Protein AF-A0A7M3XJP7-F1 (afdb_monomer_lite)

Radius of gyration: 15.93 Å; chains: 1; bounding box: 28×34×48 Å

Sequence (69 aa):
RYWKMVGQFSEHGFNIERYDKIKDFRQNVALVPMSAKAGEGLQDLLAVSVGLAERFLEDRLTDTIGPAM

Secondary structure (DSSP, 8-state):
-HHHHHHHHHTTT--EEEGGG-S-TTTSEEE---BTTTTBTHHHHHHHHHHHHHHHHHHHHS---S---

pLDDT: mean 89.04, std 12.06, range [46.38, 97.12]

Structure (mmCIF, N/CA/C/O backbone):
data_AF-A0A7M3XJP7-F1
#
_entry.id   AF-A0A7M3XJP7-F1
#
loop_
_atom_site.group_PDB
_atom_site.id
_atom_site.type_symbol
_atom_site.label_atom_id
_atom_site.label_alt_id
_atom_site.label_comp_id
_atom_site.label_asym_id
_atom_site.label_entity_id
_atom_site.label_seq_id
_atom_site.pdbx_PDB_ins_code
_atom_site.Cartn_x
_atom_site.Cartn_y
_atom_site.Cartn_z
_atom_site.occupancy
_atom_site.B_iso_or_equiv
_atom_site.auth_seq_id
_atom_site.auth_comp_id
_atom_site.auth_asym_id
_atom_site.auth_atom_id
_atom_site.pdbx_PDB_model_num
ATOM 1 N N . ARG A 1 1 ? -4.396 11.451 11.524 1.00 85.50 1 ARG A N 1
ATOM 2 C CA . ARG A 1 1 ? -4.667 11.438 10.060 1.00 85.50 1 ARG A CA 1
ATOM 3 C C . ARG A 1 1 ? -4.885 10.018 9.532 1.00 85.50 1 ARG A C 1
ATOM 5 O O . ARG A 1 1 ? -5.938 9.801 8.959 1.00 85.50 1 ARG A O 1
ATOM 12 N N . TYR A 1 2 ? -3.981 9.062 9.795 1.00 88.56 2 TYR A N 1
ATOM 13 C CA . TYR A 1 2 ? -4.161 7.639 9.443 1.00 88.56 2 TYR A CA 1
ATOM 14 C C . TYR A 1 2 ? -5.483 7.044 9.961 1.00 88.56 2 TYR A C 1
ATOM 16 O O . TYR A 1 2 ? -6.318 6.654 9.163 1.00 88.56 2 TYR A O 1
ATOM 24 N N . TRP A 1 3 ? -5.749 7.110 11.271 1.00 91.56 3 TRP A N 1
ATOM 25 C CA . TRP A 1 3 ? -6.988 6.570 11.860 1.00 91.56 3 TRP A CA 1
ATOM 26 C C . TRP A 1 3 ? -8.282 7.166 11.299 1.00 91.56 3 TRP A C 1
ATOM 28 O O . TRP A 1 3 ? -9.280 6.468 11.183 1.00 91.56 3 TRP A O 1
ATOM 38 N N . LYS A 1 4 ? -8.256 8.445 10.902 1.00 94.56 4 LYS A N 1
ATOM 39 C CA . LYS A 1 4 ? -9.399 9.083 10.239 1.00 94.56 4 LYS A CA 1
ATOM 40 C C . LYS A 1 4 ? -9.657 8.446 8.872 1.00 94.56 4 LYS A C 1
ATOM 42 O O . LYS A 1 4 ? -10.799 8.175 8.544 1.00 94.56 4 LYS A O 1
ATOM 47 N N . MET A 1 5 ? -8.597 8.192 8.107 1.00 92.94 5 MET A N 1
ATOM 48 C CA . MET A 1 5 ? -8.686 7.504 6.820 1.00 92.94 5 MET A CA 1
ATOM 49 C C . MET A 1 5 ? -9.186 6.068 7.007 1.00 92.94 5 MET A C 1
ATOM 51 O O . MET A 1 5 ? -10.131 5.680 6.338 1.00 92.94 5 MET A O 1
ATOM 55 N N . VAL A 1 6 ? -8.632 5.319 7.967 1.00 92.94 6 VAL A N 1
ATOM 56 C CA . VAL A 1 6 ? -9.103 3.960 8.296 1.00 92.94 6 VAL A CA 1
ATOM 57 C C . VAL A 1 6 ? -10.600 3.963 8.615 1.00 92.94 6 VAL A C 1
ATOM 59 O O . VAL A 1 6 ? -11.337 3.163 8.050 1.00 92.94 6 VAL A O 1
ATOM 62 N N . GLY A 1 7 ? -11.065 4.900 9.450 1.00 94.75 7 GLY A N 1
ATOM 63 C CA . GLY A 1 7 ? -12.490 5.059 9.754 1.00 94.75 7 GLY A CA 1
ATOM 64 C C . GLY A 1 7 ? -13.337 5.322 8.507 1.00 94.75 7 GLY A C 1
ATOM 65 O O . GLY A 1 7 ? -14.304 4.610 8.271 1.00 94.75 7 GLY A O 1
ATOM 66 N N . GLN A 1 8 ? -12.921 6.268 7.659 1.00 95.81 8 GLN A N 1
ATOM 67 C CA . GLN A 1 8 ? -13.634 6.601 6.419 1.00 95.81 8 GLN A CA 1
ATOM 68 C C . GLN A 1 8 ? -13.717 5.423 5.438 1.00 95.81 8 GLN A C 1
ATOM 70 O O . GLN A 1 8 ? -14.742 5.244 4.794 1.00 95.81 8 GLN A O 1
ATOM 75 N N . PHE A 1 9 ? -12.669 4.609 5.306 1.00 95.44 9 PHE A N 1
ATOM 76 C CA . PHE A 1 9 ? -12.714 3.416 4.451 1.00 95.44 9 PHE A CA 1
ATOM 77 C C . PHE A 1 9 ? -13.563 2.298 5.066 1.00 95.44 9 PHE A C 1
ATOM 79 O O . PHE A 1 9 ? -14.322 1.645 4.349 1.00 95.44 9 PHE A O 1
ATOM 86 N N . SER A 1 10 ? -13.496 2.132 6.389 1.00 93.88 10 SER A N 1
ATOM 87 C CA . SER A 1 10 ? -14.305 1.160 7.129 1.00 93.88 10 SER A CA 1
ATOM 88 C C . SER A 1 10 ? -15.804 1.454 7.012 1.00 93.88 10 SER A C 1
ATOM 90 O O . SER A 1 10 ? -16.594 0.534 6.814 1.00 93.88 10 SER A O 1
ATOM 92 N N . GLU A 1 11 ? -16.201 2.733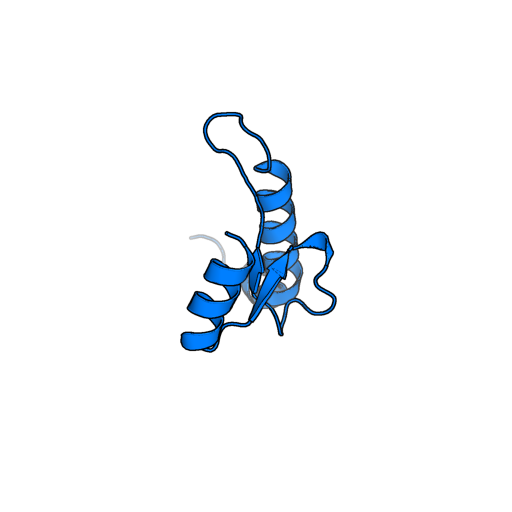 7.002 1.00 95.88 11 GLU A N 1
ATOM 93 C CA . GLU A 1 11 ? -17.583 3.162 6.715 1.00 95.88 11 GLU A CA 1
ATOM 94 C C . GLU A 1 11 ? -18.089 2.685 5.339 1.00 95.88 11 GLU A C 1
ATOM 96 O O . GLU A 1 11 ? -19.288 2.487 5.160 1.00 95.88 11 GLU A O 1
ATOM 101 N N . HIS A 1 12 ? -17.185 2.450 4.383 1.00 95.06 12 HIS A N 1
ATOM 102 C CA . HIS A 1 12 ? -17.492 1.919 3.050 1.00 95.06 12 HIS A CA 1
ATOM 103 C C . HIS A 1 12 ? -17.257 0.401 2.942 1.00 95.06 12 HIS A C 1
ATOM 105 O O . HIS A 1 12 ? -17.285 -0.149 1.843 1.00 95.06 12 HIS A O 1
ATOM 111 N N .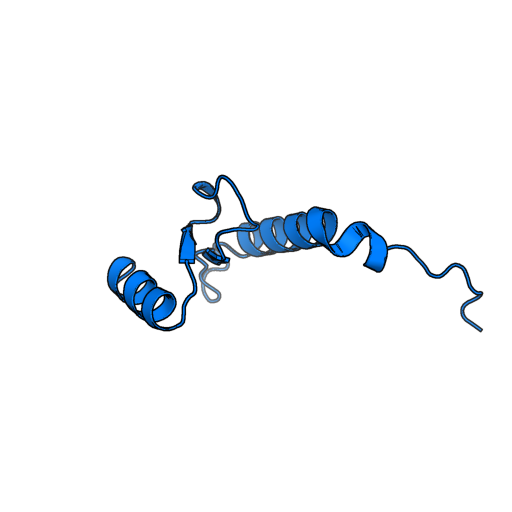 GLY A 1 13 ? -17.009 -0.287 4.062 1.00 93.81 13 GLY A N 1
ATOM 112 C CA . GLY A 1 13 ? -16.775 -1.732 4.107 1.00 93.81 13 GLY A CA 1
ATOM 113 C C . GLY A 1 13 ? -15.362 -2.170 3.712 1.00 93.81 13 GLY A C 1
ATOM 114 O O . GLY A 1 13 ? -15.120 -3.366 3.557 1.00 93.81 13 GLY A O 1
ATOM 115 N N . PHE A 1 14 ? -14.417 -1.239 3.560 1.00 94.12 14 PHE A N 1
ATOM 116 C CA . PHE A 1 14 ? -13.024 -1.562 3.258 1.00 94.12 14 PHE A CA 1
ATOM 117 C C . PHE A 1 14 ? -12.176 -1.572 4.525 1.00 94.12 14 PHE A C 1
ATOM 119 O O . PHE A 1 14 ? -12.095 -0.574 5.241 1.00 94.12 14 PHE A O 1
ATOM 126 N N . ASN A 1 15 ? -11.464 -2.674 4.759 1.00 94.12 15 ASN A N 1
ATOM 127 C CA . ASN A 1 15 ? -10.403 -2.710 5.756 1.00 94.12 15 ASN A CA 1
ATOM 128 C C . ASN A 1 15 ? -9.074 -2.337 5.092 1.00 94.12 15 ASN A C 1
ATOM 130 O O . ASN A 1 15 ? -8.680 -2.967 4.109 1.00 94.12 15 ASN A O 1
ATOM 134 N N . ILE A 1 16 ? -8.399 -1.307 5.601 1.00 95.88 16 ILE A N 1
ATOM 135 C CA . ILE A 1 16 ? -7.115 -0.842 5.067 1.00 95.88 16 ILE A CA 1
ATOM 136 C C . ILE A 1 16 ? -6.020 -0.988 6.118 1.00 95.88 16 ILE A C 1
ATOM 138 O O . ILE A 1 16 ? -6.243 -0.726 7.298 1.00 95.88 16 ILE A O 1
ATOM 142 N N . GLU A 1 17 ? -4.821 -1.354 5.683 1.00 96.00 17 GLU A N 1
ATOM 143 C CA . GLU A 1 17 ? -3.656 -1.499 6.558 1.00 96.00 17 GLU A CA 1
ATOM 144 C C . GLU A 1 17 ? -2.376 -1.186 5.776 1.00 96.00 17 GLU A C 1
ATOM 146 O O . GLU A 1 17 ? -2.336 -1.310 4.549 1.00 96.00 17 GLU A O 1
ATOM 151 N N . ARG A 1 18 ? -1.318 -0.748 6.467 1.00 95.75 18 ARG A N 1
ATOM 152 C CA . ARG A 1 18 ? -0.033 -0.475 5.811 1.00 95.75 18 ARG A CA 1
ATOM 153 C C . ARG A 1 18 ? 0.529 -1.761 5.200 1.00 95.75 18 ARG A C 1
ATOM 155 O O . ARG A 1 18 ? 0.489 -2.805 5.846 1.00 95.75 18 ARG A O 1
ATOM 162 N N . TYR A 1 19 ? 1.051 -1.683 3.975 1.00 96.12 19 TYR A N 1
ATOM 163 C CA . TYR A 1 19 ? 1.425 -2.868 3.188 1.00 96.12 19 TYR A CA 1
ATOM 164 C C . TYR A 1 19 ? 2.348 -3.857 3.928 1.00 96.12 19 TYR A C 1
ATOM 166 O O . TYR A 1 19 ? 2.167 -5.064 3.817 1.00 96.12 19 TYR A O 1
ATOM 174 N N . ASP A 1 20 ? 3.281 -3.362 4.740 1.00 95.25 20 ASP A N 1
ATOM 175 C CA . ASP A 1 20 ? 4.240 -4.149 5.527 1.00 95.25 20 ASP A CA 1
ATOM 176 C C . ASP A 1 20 ? 3.631 -4.817 6.772 1.00 95.25 20 ASP A C 1
ATOM 178 O O . ASP A 1 20 ? 4.257 -5.674 7.393 1.00 95.25 20 ASP A O 1
ATOM 182 N N . LYS A 1 21 ? 2.413 -4.431 7.159 1.00 95.75 21 LYS A N 1
ATOM 183 C CA . LYS A 1 21 ? 1.675 -5.000 8.295 1.00 95.75 21 LYS A CA 1
ATOM 184 C C . LYS A 1 21 ? 0.596 -5.993 7.873 1.00 95.75 21 LYS A C 1
ATOM 186 O O . LYS A 1 21 ? 0.016 -6.664 8.729 1.00 95.75 21 LYS A O 1
ATOM 191 N N . ILE A 1 22 ? 0.319 -6.102 6.575 1.00 95.56 22 ILE A N 1
ATOM 192 C CA . ILE A 1 22 ? -0.704 -7.006 6.058 1.00 95.56 22 ILE A CA 1
ATOM 193 C C . ILE A 1 22 ? -0.208 -8.450 6.130 1.00 95.56 22 ILE A C 1
ATOM 195 O O . ILE A 1 22 ? 0.815 -8.809 5.557 1.00 95.56 22 ILE A O 1
ATOM 199 N N . LYS A 1 23 ? -0.984 -9.300 6.809 1.00 93.69 23 LYS A N 1
ATOM 200 C CA . LYS A 1 23 ? -0.772 -10.757 6.830 1.00 93.69 23 LYS A CA 1
ATOM 201 C C . LYS A 1 23 ? -1.507 -11.474 5.701 1.00 93.69 23 LYS A C 1
ATOM 203 O O . LYS A 1 23 ? -1.009 -12.464 5.176 1.00 93.69 23 LYS A O 1
ATOM 208 N N . ASP A 1 24 ? -2.689 -10.977 5.342 1.00 92.81 24 ASP A N 1
ATOM 209 C CA . ASP A 1 24 ? -3.491 -11.496 4.237 1.00 92.81 24 ASP A CA 1
ATOM 210 C C . ASP A 1 24 ? -4.033 -10.346 3.380 1.00 92.81 24 ASP A C 1
ATOM 212 O O . ASP A 1 24 ? -4.914 -9.586 3.799 1.00 92.81 24 ASP A O 1
ATOM 216 N N . PHE A 1 25 ? -3.493 -10.246 2.164 1.00 93.38 25 PHE A N 1
ATOM 217 C CA . PHE A 1 25 ? -3.862 -9.257 1.150 1.00 93.38 25 PHE A CA 1
ATOM 218 C C . PHE A 1 25 ? -5.241 -9.509 0.524 1.00 93.38 25 PHE A C 1
ATOM 220 O O . PHE A 1 25 ? -5.744 -8.653 -0.192 1.00 93.38 25 PHE A O 1
ATOM 227 N N . ARG A 1 26 ? -5.885 -10.652 0.803 1.00 92.56 26 ARG A N 1
AT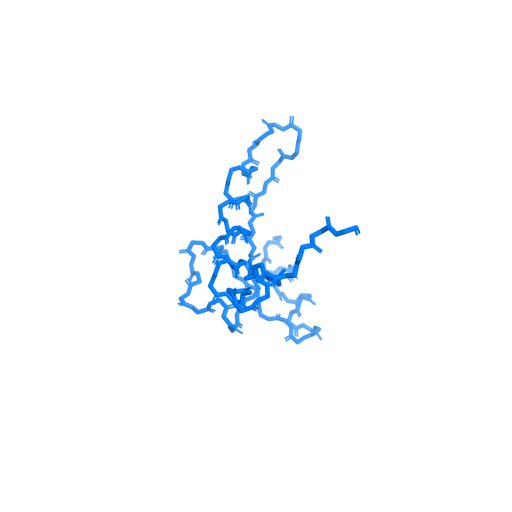OM 228 C CA . ARG A 1 26 ? -7.283 -10.900 0.407 1.00 92.56 26 ARG A CA 1
ATOM 229 C C . ARG A 1 26 ? -8.286 -10.185 1.313 1.00 92.56 26 ARG A C 1
ATOM 231 O O . ARG A 1 26 ? -9.418 -9.964 0.906 1.00 92.56 26 ARG A O 1
ATOM 238 N N . GLN A 1 27 ? -7.882 -9.878 2.546 1.00 93.12 27 GLN A N 1
ATOM 239 C CA . GLN A 1 27 ? -8.755 -9.334 3.592 1.00 93.12 27 GLN A CA 1
ATOM 240 C C . GLN A 1 27 ? -8.551 -7.832 3.821 1.00 93.12 27 GLN A C 1
ATOM 242 O O . GLN A 1 27 ? -9.358 -7.198 4.496 1.00 93.12 27 GLN A O 1
ATOM 247 N N . ASN A 1 28 ? -7.458 -7.266 3.303 1.00 94.94 28 ASN A N 1
ATOM 248 C CA . ASN A 1 28 ? -7.075 -5.878 3.541 1.00 94.94 28 ASN A CA 1
ATOM 249 C C . ASN A 1 28 ? -6.613 -5.222 2.246 1.00 94.94 28 ASN A C 1
ATOM 251 O O . ASN A 1 28 ? -5.798 -5.784 1.515 1.00 94.94 28 ASN A O 1
ATOM 255 N N . VAL A 1 29 ? -7.068 -3.995 2.013 1.00 95.25 29 VAL A N 1
ATOM 256 C CA . VAL A 1 29 ? -6.524 -3.134 0.965 1.00 95.25 29 VAL A CA 1
ATOM 257 C C . VAL A 1 29 ? -5.192 -2.563 1.448 1.00 95.25 29 VAL A C 1
ATOM 259 O O . VAL A 1 29 ? -5.104 -1.972 2.529 1.00 95.25 29 VAL A O 1
ATOM 262 N N . ALA A 1 30 ? -4.150 -2.738 0.637 1.00 96.62 30 ALA A N 1
ATOM 263 C CA . ALA A 1 30 ? -2.809 -2.269 0.951 1.00 96.62 30 ALA A CA 1
ATOM 264 C C . ALA A 1 30 ? -2.700 -0.744 0.865 1.00 96.62 30 ALA A C 1
ATOM 266 O O . ALA A 1 30 ? -2.859 -0.150 -0.201 1.00 96.62 30 ALA A O 1
ATOM 267 N N . LEU A 1 31 ? -2.369 -0.109 1.989 1.00 95.69 31 LEU A N 1
ATOM 268 C CA . LEU A 1 31 ? -1.980 1.293 2.034 1.00 95.69 31 LEU A CA 1
ATOM 269 C C . LEU A 1 31 ? -0.461 1.406 1.848 1.00 95.69 31 LEU A C 1
ATOM 271 O O . LEU A 1 31 ? 0.313 1.007 2.724 1.00 95.69 31 LEU A O 1
ATOM 275 N N . VAL A 1 32 ? -0.041 2.019 0.741 1.00 96.38 32 VAL A N 1
ATOM 276 C CA . VAL A 1 32 ? 1.364 2.349 0.465 1.00 96.38 32 VAL A CA 1
ATOM 277 C C . VAL A 1 32 ? 1.562 3.864 0.583 1.00 96.38 32 VAL A C 1
ATOM 279 O O . VAL A 1 32 ? 1.062 4.616 -0.256 1.00 96.38 32 VAL A O 1
ATOM 282 N N . PRO A 1 33 ? 2.251 4.359 1.626 1.00 94.25 33 PRO A N 1
ATOM 283 C CA . PRO A 1 33 ? 2.589 5.773 1.727 1.00 94.25 33 PRO A CA 1
ATOM 284 C C . PRO A 1 33 ? 3.607 6.155 0.647 1.00 94.25 33 PRO A C 1
ATOM 286 O O . PRO A 1 33 ? 4.666 5.543 0.560 1.00 94.25 33 PRO A O 1
ATOM 289 N N . MET A 1 34 ? 3.316 7.189 -0.141 1.00 95.88 34 MET A N 1
ATOM 290 C CA . MET A 1 34 ? 4.244 7.698 -1.154 1.00 95.88 34 MET A CA 1
ATOM 291 C C . MET A 1 34 ? 4.196 9.226 -1.270 1.00 95.88 34 MET A C 1
ATOM 293 O O . MET A 1 34 ? 3.206 9.866 -0.904 1.00 95.88 34 MET A O 1
ATOM 297 N N . SER A 1 35 ? 5.255 9.806 -1.834 1.00 96.19 35 SER A N 1
ATOM 298 C CA . SER A 1 35 ? 5.356 11.222 -2.184 1.00 96.19 35 SER A CA 1
ATOM 299 C C . SER A 1 35 ? 5.750 11.365 -3.648 1.00 96.19 35 SER A C 1
ATOM 301 O O . SER A 1 35 ? 6.915 11.220 -4.006 1.00 96.19 35 SER A O 1
ATOM 303 N N . ALA A 1 36 ? 4.789 11.720 -4.504 1.00 93.06 36 ALA A N 1
ATOM 304 C CA . ALA A 1 36 ? 5.052 11.933 -5.930 1.00 93.06 36 ALA A CA 1
ATOM 305 C C . ALA A 1 36 ? 6.065 13.066 -6.186 1.00 93.06 36 ALA A C 1
ATOM 307 O O . ALA A 1 36 ? 6.816 13.022 -7.152 1.00 93.06 36 ALA A O 1
ATOM 308 N N . LYS A 1 37 ? 6.112 14.070 -5.300 1.00 95.62 37 LYS A N 1
ATOM 309 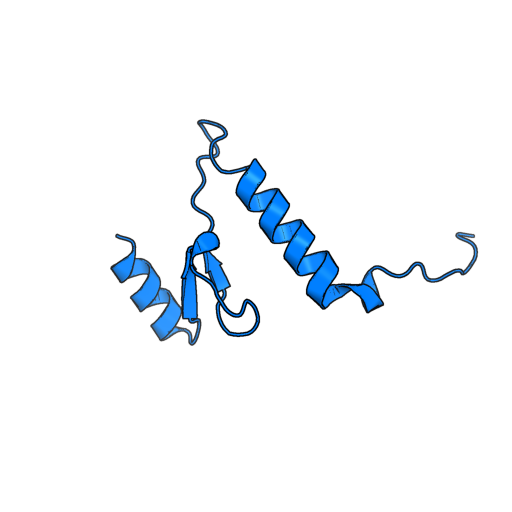C CA . LYS A 1 37 ? 7.030 15.209 -5.421 1.00 95.62 37 LYS A CA 1
ATOM 310 C C . LYS A 1 37 ? 8.476 14.837 -5.089 1.00 95.62 37 LYS A C 1
ATOM 312 O O . LYS A 1 37 ? 9.388 15.355 -5.721 1.00 95.62 37 LYS A O 1
ATOM 317 N N . ALA A 1 38 ? 8.671 13.999 -4.070 1.00 93.50 38 ALA A N 1
ATOM 318 C CA . ALA A 1 38 ? 10.000 13.585 -3.617 1.00 93.50 38 ALA A CA 1
ATOM 319 C C . ALA A 1 38 ? 10.479 12.283 -4.283 1.00 93.50 38 ALA A C 1
ATOM 321 O O . ALA A 1 38 ? 11.658 11.962 -4.207 1.00 93.50 38 ALA A O 1
ATOM 322 N N . GLY A 1 39 ? 9.575 11.532 -4.922 1.00 90.56 39 GLY A N 1
ATOM 323 C CA . GLY A 1 39 ? 9.858 10.209 -5.483 1.00 90.56 39 GLY A CA 1
ATOM 324 C C . GLY A 1 39 ? 9.873 9.079 -4.446 1.00 90.56 39 GLY A C 1
ATOM 325 O O . GLY A 1 39 ? 10.179 7.940 -4.786 1.00 90.56 39 GLY A O 1
ATOM 326 N N . GLU A 1 40 ? 9.529 9.360 -3.187 1.00 96.38 40 GLU A N 1
ATOM 327 C CA . GLU A 1 40 ? 9.520 8.368 -2.107 1.00 96.38 40 GLU A CA 1
ATOM 328 C C . GLU A 1 40 ? 8.322 7.419 -2.232 1.00 96.38 40 GLU A C 1
ATOM 330 O O . GLU A 1 40 ? 7.204 7.852 -2.520 1.00 96.38 40 GLU A O 1
ATOM 335 N N . GLY A 1 41 ? 8.540 6.126 -1.983 1.00 94.94 41 GLY A N 1
ATOM 336 C CA . GLY A 1 41 ? 7.481 5.109 -1.961 1.00 94.94 41 GLY A CA 1
ATOM 337 C C . GLY A 1 41 ? 6.996 4.635 -3.336 1.00 94.94 41 GLY A C 1
ATOM 338 O O . GLY A 1 41 ? 6.150 3.749 -3.401 1.00 94.94 41 GLY A O 1
ATOM 339 N N . LEU A 1 42 ? 7.537 5.165 -4.443 1.00 95.88 42 LEU A N 1
ATOM 340 C CA . LEU A 1 42 ? 7.215 4.665 -5.787 1.00 95.88 42 LEU A CA 1
ATOM 341 C C . LEU A 1 42 ? 7.648 3.201 -5.958 1.00 95.88 42 LEU A C 1
ATOM 343 O O . LEU A 1 42 ? 6.901 2.399 -6.507 1.00 95.88 42 LEU A O 1
ATOM 347 N N . GLN A 1 43 ? 8.838 2.851 -5.466 1.00 95.81 43 GLN A N 1
ATOM 348 C CA . GLN A 1 43 ? 9.345 1.478 -5.522 1.00 95.81 43 GLN A CA 1
ATOM 349 C C . GLN A 1 43 ? 8.458 0.520 -4.720 1.00 95.81 43 GLN A C 1
ATOM 351 O O . GLN A 1 43 ? 8.078 -0.525 -5.240 1.00 95.81 43 GLN A O 1
ATOM 356 N N . ASP A 1 44 ? 8.056 0.912 -3.509 1.00 97.12 44 ASP A N 1
ATOM 357 C CA . ASP A 1 44 ? 7.138 0.133 -2.671 1.00 97.12 44 ASP A CA 1
ATOM 358 C C . ASP A 1 44 ? 5.789 -0.077 -3.369 1.00 97.12 44 ASP A C 1
ATOM 360 O O . ASP A 1 44 ? 5.259 -1.186 -3.388 1.00 97.12 44 ASP A O 1
ATOM 364 N N . LEU A 1 45 ? 5.247 0.975 -3.995 1.00 96.75 45 LEU A N 1
ATOM 365 C CA . LEU A 1 45 ? 3.986 0.897 -4.730 1.00 96.75 45 LEU A CA 1
ATOM 366 C C . LEU A 1 45 ? 4.080 -0.088 -5.899 1.00 96.75 45 LEU A C 1
ATOM 368 O O . LEU A 1 45 ? 3.174 -0.903 -6.088 1.00 96.75 45 LEU A O 1
ATOM 372 N N . LEU A 1 46 ? 5.168 -0.026 -6.671 1.00 96.56 46 LEU A N 1
ATOM 373 C CA . LEU A 1 46 ? 5.401 -0.940 -7.787 1.00 96.56 46 LEU A CA 1
ATOM 374 C C . LEU A 1 46 ? 5.566 -2.381 -7.296 1.00 96.56 46 LEU A C 1
ATOM 376 O O . LEU A 1 46 ? 4.920 -3.274 -7.837 1.00 96.56 46 LEU A O 1
ATOM 380 N N . ALA A 1 47 ? 6.354 -2.607 -6.243 1.00 96.25 47 ALA A N 1
ATOM 381 C CA . ALA A 1 47 ? 6.579 -3.936 -5.681 1.00 96.25 47 ALA A CA 1
ATOM 382 C C . ALA A 1 47 ? 5.279 -4.576 -5.171 1.00 96.25 47 ALA A C 1
ATOM 384 O O . ALA A 1 47 ? 4.986 -5.728 -5.493 1.00 96.25 47 ALA A O 1
ATOM 385 N N . VAL A 1 48 ? 4.461 -3.820 -4.431 1.00 96.62 48 VAL A N 1
ATOM 386 C CA . VAL A 1 48 ? 3.150 -4.292 -3.961 1.00 96.62 48 VAL A CA 1
ATOM 387 C C . VAL A 1 48 ? 2.227 -4.592 -5.142 1.00 96.62 48 VAL A C 1
ATOM 389 O O . VAL A 1 48 ? 1.572 -5.630 -5.152 1.00 96.62 48 VAL A O 1
ATOM 392 N N . SER A 1 49 ? 2.192 -3.727 -6.158 1.00 95.38 49 SER A N 1
ATOM 393 C CA . SER A 1 49 ? 1.326 -3.918 -7.330 1.00 95.38 49 SER A CA 1
ATOM 394 C C . SER A 1 49 ? 1.696 -5.173 -8.122 1.00 95.38 49 SER A C 1
ATOM 396 O O . SER A 1 49 ? 0.813 -5.965 -8.450 1.00 95.38 49 SER A O 1
ATOM 398 N N . VAL A 1 50 ? 2.991 -5.381 -8.385 1.00 95.06 50 VAL A N 1
ATOM 399 C CA . VAL A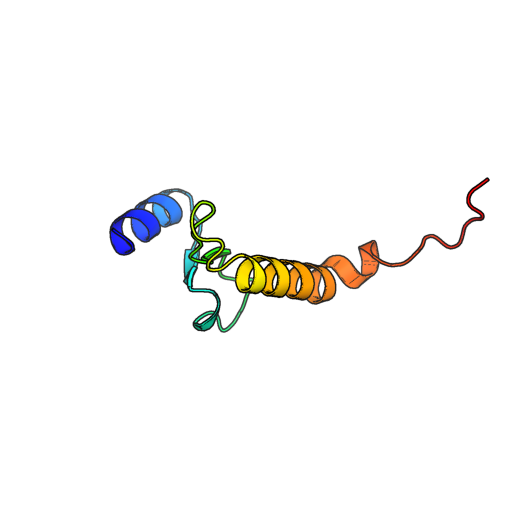 1 50 ? 3.498 -6.577 -9.075 1.00 95.06 50 VAL A CA 1
ATOM 400 C C . VAL A 1 50 ? 3.190 -7.829 -8.262 1.00 95.06 50 VAL A C 1
ATOM 402 O O . VAL A 1 50 ? 2.568 -8.743 -8.790 1.00 95.06 50 VAL A O 1
ATOM 405 N N . GLY A 1 51 ? 3.504 -7.844 -6.963 1.00 93.56 51 GLY A N 1
ATOM 406 C CA . GLY A 1 51 ? 3.248 -9.014 -6.119 1.00 93.56 51 GLY A CA 1
ATOM 407 C C . GLY A 1 51 ? 1.762 -9.375 -6.009 1.00 93.56 51 GLY A C 1
ATOM 408 O O . GLY A 1 51 ? 1.413 -10.553 -5.943 1.00 93.56 51 GLY A O 1
ATOM 409 N N . LEU A 1 52 ? 0.862 -8.385 -6.024 1.00 94.81 52 LEU A N 1
ATOM 410 C CA . LEU A 1 52 ? -0.582 -8.629 -6.079 1.00 94.81 52 LEU A CA 1
ATOM 411 C C . LEU A 1 52 ? -1.020 -9.186 -7.438 1.00 94.81 52 LEU A C 1
ATOM 413 O O . LEU A 1 52 ? -1.841 -10.103 -7.474 1.00 94.81 52 LEU A O 1
ATOM 417 N N . ALA A 1 53 ? -0.484 -8.651 -8.537 1.00 93.00 53 ALA A N 1
ATOM 418 C CA . ALA A 1 53 ? -0.782 -9.136 -9.879 1.00 93.00 53 ALA A CA 1
ATOM 419 C C . ALA A 1 53 ? -0.308 -10.584 -10.059 1.00 93.00 53 ALA A C 1
ATOM 421 O O . ALA A 1 53 ? -1.106 -11.437 -10.427 1.00 93.00 53 ALA A O 1
ATOM 422 N N . GLU A 1 54 ? 0.939 -10.886 -9.707 1.00 90.31 54 GLU A N 1
ATOM 423 C CA . GLU A 1 54 ? 1.484 -12.245 -9.767 1.00 90.31 54 GLU A CA 1
ATOM 424 C C . GLU A 1 54 ? 0.672 -13.213 -8.900 1.00 90.31 54 GLU A C 1
ATOM 426 O O . GLU A 1 54 ? 0.295 -14.283 -9.356 1.00 90.31 54 GLU A O 1
ATOM 431 N N . ARG A 1 55 ? 0.321 -12.830 -7.665 1.00 89.62 55 ARG A N 1
ATOM 432 C CA . ARG A 1 55 ? -0.383 -13.724 -6.731 1.00 89.62 55 ARG A CA 1
ATOM 433 C C . ARG A 1 55 ? -1.849 -13.985 -7.081 1.00 89.62 55 ARG A C 1
ATOM 435 O O . ARG A 1 55 ? -2.383 -15.021 -6.686 1.00 89.62 55 ARG A O 1
ATOM 442 N N . PHE A 1 56 ? -2.541 -13.025 -7.695 1.00 90.88 56 PHE A N 1
ATOM 443 C CA . PHE A 1 56 ? -4.001 -13.087 -7.864 1.00 90.88 56 PHE A CA 1
ATOM 444 C C . PHE A 1 56 ? -4.478 -13.037 -9.313 1.00 90.88 56 PHE A C 1
ATOM 446 O O . PHE A 1 56 ? -5.647 -13.322 -9.567 1.00 90.88 56 PHE A O 1
ATOM 453 N N . LEU A 1 57 ? -3.610 -12.665 -10.250 1.00 86.94 57 LEU A N 1
ATOM 454 C CA . LEU A 1 57 ? -3.927 -12.552 -11.669 1.00 86.94 57 LEU A CA 1
ATOM 455 C C . LEU A 1 57 ? -3.091 -13.510 -12.526 1.00 86.94 57 LEU A C 1
ATOM 457 O O . LEU A 1 57 ? -3.122 -13.362 -13.738 1.00 86.94 57 LEU A O 1
ATOM 461 N N . GLU A 1 58 ? -2.394 -14.491 -11.942 1.00 80.88 58 GLU A N 1
ATOM 462 C CA . GLU A 1 58 ? -1.556 -15.468 -12.665 1.00 80.88 58 GLU A CA 1
ATOM 463 C C . GLU A 1 58 ? -2.285 -16.099 -13.868 1.00 80.88 58 GLU A C 1
ATOM 465 O O . GLU A 1 58 ? -1.803 -16.019 -14.998 1.00 80.88 58 GLU A O 1
ATOM 470 N N . ASP A 1 59 ? -3.514 -16.586 -13.658 1.00 76.25 59 ASP A N 1
ATOM 471 C CA . ASP A 1 59 ? -4.365 -17.181 -14.705 1.00 76.25 59 ASP A CA 1
ATOM 472 C C . ASP A 1 59 ? -4.798 -16.184 -15.800 1.00 76.25 59 ASP A C 1
ATOM 474 O O . ASP A 1 59 ? -5.251 -16.573 -16.874 1.00 76.25 59 ASP A O 1
ATOM 478 N N . ARG A 1 60 ? -4.726 -14.878 -15.520 1.00 73.56 60 ARG A N 1
ATOM 479 C CA . ARG A 1 60 ? -5.047 -13.792 -16.465 1.00 73.56 60 ARG A CA 1
ATOM 480 C C . ARG A 1 60 ? -3.806 -13.152 -17.085 1.00 73.56 60 ARG A C 1
ATOM 482 O O . ARG A 1 60 ? -3.944 -12.383 -18.030 1.00 73.56 60 ARG A O 1
ATOM 489 N N . LEU A 1 61 ? -2.630 -13.425 -16.527 1.00 68.56 61 LEU A N 1
ATOM 490 C CA . LEU A 1 61 ? -1.323 -13.017 -17.039 1.00 68.56 61 LEU A CA 1
ATOM 491 C C . LEU A 1 61 ? -0.729 -14.082 -17.968 1.00 68.56 61 LEU A C 1
ATOM 493 O O . LEU A 1 61 ? 0.313 -13.850 -18.574 1.00 68.56 61 LEU A O 1
ATOM 497 N N . THR A 1 62 ? -1.380 -15.242 -18.084 1.00 64.81 62 THR A N 1
ATOM 498 C CA . THR A 1 62 ? -1.009 -16.269 -19.051 1.00 64.81 62 THR A CA 1
ATOM 499 C C . THR A 1 62 ? -1.291 -15.759 -20.462 1.00 64.81 62 THR A C 1
ATOM 501 O O . THR A 1 62 ? -2.406 -15.324 -20.756 1.00 64.81 62 THR A O 1
ATOM 504 N N . ASP A 1 63 ? -0.296 -15.834 -21.346 1.00 63.66 63 ASP A N 1
ATOM 505 C CA . ASP A 1 63 ? -0.510 -15.589 -22.769 1.00 63.66 63 ASP A CA 1
ATOM 506 C C . ASP A 1 63 ? -1.618 -16.523 -23.268 1.00 63.66 63 ASP A C 1
ATOM 508 O O . ASP A 1 63 ? -1.511 -17.752 -23.182 1.00 63.66 63 ASP A O 1
ATOM 512 N N . THR A 1 64 ? -2.675 -15.964 -23.858 1.00 60.53 64 THR A N 1
ATOM 513 C CA . THR A 1 64 ? -3.427 -16.726 -24.849 1.00 60.53 64 THR A CA 1
ATOM 514 C C . THR A 1 64 ? -2.456 -16.969 -25.992 1.00 60.53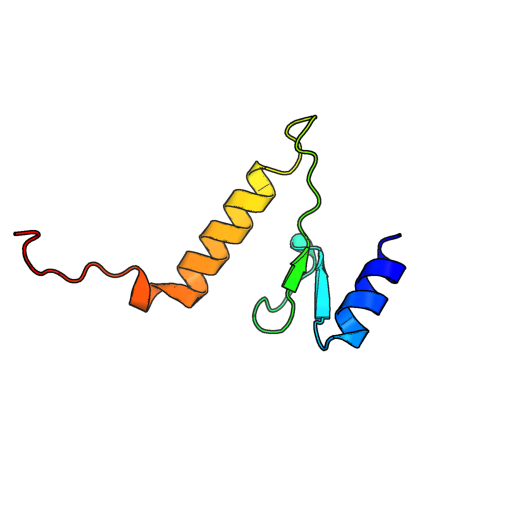 64 THR A C 1
ATOM 516 O O . THR A 1 64 ? -2.268 -16.089 -26.828 1.00 60.53 64 THR A O 1
ATOM 519 N N . ILE A 1 65 ? -1.807 -18.136 -26.012 1.00 59.00 65 ILE A N 1
ATOM 520 C CA . ILE A 1 65 ? -1.021 -18.625 -27.149 1.00 59.00 65 ILE A CA 1
ATOM 521 C C . ILE A 1 65 ? -2.004 -18.891 -28.301 1.00 59.00 65 ILE A C 1
ATOM 523 O O . ILE A 1 65 ? -2.349 -20.019 -28.632 1.00 59.00 65 ILE A O 1
ATOM 527 N N . GLY A 1 66 ? -2.530 -17.819 -28.874 1.00 64.38 66 GLY A N 1
ATOM 528 C CA . GLY A 1 66 ? -2.988 -17.735 -30.242 1.00 64.38 66 GLY A CA 1
ATOM 529 C C . GLY A 1 66 ? -2.016 -16.789 -30.937 1.00 64.38 66 GLY A C 1
ATOM 530 O O . GLY A 1 66 ? -1.585 -15.820 -30.308 1.00 64.38 66 GLY A O 1
ATOM 531 N N . PRO A 1 67 ? -1.609 -17.061 -32.188 1.00 51.75 67 PRO A N 1
ATOM 532 C CA . PRO A 1 67 ? -0.761 -16.130 -32.911 1.00 51.75 67 PRO A CA 1
ATOM 533 C C . PRO A 1 67 ? -1.425 -14.756 -32.856 1.00 51.75 67 PRO A C 1
ATOM 535 O O . PRO A 1 67 ? -2.606 -14.629 -33.183 1.00 51.75 67 PRO A O 1
ATOM 538 N N . ALA A 1 68 ? -0.669 -13.754 -32.410 1.00 65.69 68 ALA A N 1
ATOM 539 C CA . ALA A 1 68 ? -0.998 -12.367 -32.677 1.00 65.69 68 ALA A CA 1
ATOM 540 C C . ALA A 1 68 ? -0.970 -12.205 -34.206 1.00 65.69 68 ALA A C 1
ATOM 542 O O . ALA A 1 68 ? 0.084 -11.949 -34.786 1.00 65.69 68 ALA A O 1
ATOM 543 N N . MET A 1 69 ? -2.095 -12.515 -34.852 1.00 46.38 69 MET A N 1
ATOM 544 C CA . MET A 1 69 ? -2.361 -12.200 -36.252 1.00 46.38 69 MET A CA 1
ATOM 545 C C . MET A 1 69 ? -2.912 -10.788 -36.351 1.00 46.38 69 MET A C 1
ATOM 547 O O . MET A 1 69 ? -3.763 -10.432 -35.503 1.00 46.38 69 MET A O 1
#

Foldseek 3Di:
DVVVVQVVVVVVVAHADDQVPDPDCVRHPHDFDADPVVRGRPVVVVVSVVVCCVVPVVVVPDDPPDPPD